Protein AF-A0A9D6V2X9-F1 (afdb_monomer)

pLDDT: mean 81.35, std 23.19, range [35.41, 98.56]

Organism: NCBI:txid2358

Nearest PDB structures (foldseek):
  6dg5-assembly1_A  TM=5.802E-01  e=3.474E-01  synthetic construct
  6dg6-assembly4_D  TM=5.471E-01  e=7.240E-01  synthetic construct
  8dz8-assembly3_C  TM=5.270E-01  e=8.041E-01  synthetic construct
  3kyi-assembly1_A  TM=4.736E-01  e=6.186E-01  Cereibacter sphaeroides
  7ogk-assembly1_B  TM=6.050E-01  e=1.676E+00  Escherichia coli K-12

Radius of gyration: 27.55 Å; Cα contacts (8 Å, |Δi|>4): 89; chains: 1; bounding box: 56×80×59 Å

Secondary structure (DSSP, 8-state):
--------------------------------TTPPPHHHHHHHHHHHHHHHHHTT-S-HHHHHHHHHHHHHHHHHHHHHTT-TTHHHHHHHHHHHHHHHHHS-TTSTTHHHHHHHHHHHHHHHHGGGHHHHT--

Mean predicted aligned error: 12.78 Å

Foldseek 3Di:
DDDDDDDDDDDDDDDDDDDDDDDDDDDPPPPPPQADDPLLLVLLVVLLVQLVVLLVDPDPVSSVVSLVVSLVSNQVVCVVVVNNVLSVLSVQLSVLSVCLSPPDPPDPCNVVSVVSNVVSSCVSCVSVPVVVVVD

Sequence (135 aa):
MKKLALCLALVTVFLSMACIAGAQKSLGRGQLSGEAPSELCNAIEQYVAQIDATRAIRDKARREAKYTEAQKELAPVLKQYDKVQMLDAAASYAHYSELVLTTDPADVSFSDNVDKRLKSRTDLMEPCAPFTTQR

Structure (mmCIF, N/CA/C/O backbone):
data_AF-A0A9D6V2X9-F1
#
_entry.id   AF-A0A9D6V2X9-F1
#
loop_
_atom_site.group_PDB
_atom_site.id
_atom_site.type_symbol
_atom_site.label_atom_id
_atom_site.label_alt_id
_atom_site.label_comp_id
_atom_site.label_asym_id
_atom_site.label_entity_id
_atom_site.label_seq_id
_atom_site.pdbx_PDB_ins_code
_atom_site.Cartn_x
_atom_site.Cartn_y
_atom_site.Cartn_z
_atom_site.occupancy
_atom_site.B_iso_or_equiv
_atom_site.auth_seq_id
_atom_site.auth_comp_id
_atom_site.auth_asym_id
_atom_site.auth_atom_id
_atom_site.pdbx_PDB_model_num
ATOM 1 N N . MET A 1 1 ? -8.685 64.442 41.861 1.00 39.25 1 MET A N 1
ATOM 2 C CA . MET A 1 1 ? -9.897 65.071 41.294 1.00 39.25 1 MET A CA 1
ATOM 3 C C . MET A 1 1 ? -10.947 63.993 41.039 1.00 39.25 1 MET A C 1
ATOM 5 O O . MET A 1 1 ? -10.627 63.057 40.333 1.00 39.25 1 MET A O 1
ATOM 9 N N . LYS A 1 2 ? -12.154 64.181 41.603 1.00 41.16 2 LYS A N 1
ATOM 10 C CA . LYS A 1 2 ? -13.482 63.635 41.216 1.00 41.16 2 LYS A CA 1
ATOM 11 C C . LYS A 1 2 ? -13.688 62.096 41.287 1.00 41.16 2 LYS A C 1
ATOM 13 O O . LYS A 1 2 ? -13.135 61.369 40.484 1.00 41.16 2 LYS A O 1
ATOM 18 N N . LYS A 1 3 ? -14.364 61.604 42.345 1.00 43.44 3 LYS A N 1
ATOM 19 C CA . LYS A 1 3 ? -15.812 61.223 42.455 1.00 43.44 3 LYS A CA 1
ATOM 20 C C . LYS A 1 3 ? -16.066 59.769 41.982 1.00 43.44 3 LYS A C 1
ATOM 22 O O . LYS A 1 3 ? -15.854 59.493 40.816 1.00 43.44 3 LYS A O 1
ATOM 27 N N . LEU A 1 4 ? -16.287 58.776 42.860 1.00 47.50 4 LEU A N 1
ATOM 28 C CA . LEU A 1 4 ? -17.541 58.378 43.555 1.00 47.50 4 LEU A CA 1
ATOM 29 C C . LEU A 1 4 ? -18.748 58.105 42.633 1.00 47.50 4 LEU A C 1
ATOM 31 O O . LEU A 1 4 ? -19.291 59.057 42.082 1.00 47.50 4 LEU A O 1
ATOM 35 N N . ALA A 1 5 ? -19.169 56.829 42.571 1.00 51.09 5 ALA A N 1
ATOM 36 C CA . ALA A 1 5 ? -20.538 56.272 42.421 1.00 51.09 5 ALA A CA 1
ATOM 37 C C . ALA A 1 5 ? -20.363 54.761 42.122 1.00 51.09 5 ALA A C 1
ATOM 39 O O . ALA A 1 5 ? -19.789 54.426 41.095 1.00 51.09 5 ALA A O 1
ATOM 40 N N . LEU A 1 6 ? -20.605 53.765 42.983 1.00 45.31 6 LEU A N 1
ATOM 41 C CA . LEU A 1 6 ? -21.771 53.391 43.796 1.00 45.31 6 LEU A CA 1
ATOM 42 C C . LEU A 1 6 ? -23.102 53.447 43.034 1.00 45.31 6 LEU A C 1
ATOM 44 O O . LEU A 1 6 ? -23.664 54.523 42.888 1.00 45.31 6 LEU A O 1
ATOM 48 N N . CYS A 1 7 ? -23.610 52.278 42.630 1.00 42.91 7 CYS A N 1
ATOM 49 C CA . CYS A 1 7 ? -25.037 51.948 42.680 1.00 42.91 7 CYS A CA 1
ATOM 50 C C . CYS A 1 7 ? -25.239 50.424 42.645 1.00 42.91 7 CYS A C 1
ATOM 52 O O . CYS A 1 7 ? -24.950 49.756 41.655 1.00 42.91 7 CYS A O 1
ATOM 54 N N . LEU A 1 8 ? -25.737 49.907 43.770 1.00 42.38 8 LEU A N 1
ATOM 55 C CA . LEU A 1 8 ? -26.463 48.647 43.899 1.00 42.38 8 LEU A CA 1
ATOM 56 C C . LEU A 1 8 ? -27.687 48.641 42.969 1.00 42.38 8 LEU A C 1
ATOM 58 O O . LEU A 1 8 ? -28.418 49.627 42.943 1.00 42.38 8 LEU A O 1
ATOM 62 N N . ALA A 1 9 ? -27.998 47.491 42.370 1.00 48.50 9 ALA A N 1
ATOM 63 C CA . ALA A 1 9 ? -29.380 47.033 42.224 1.00 48.50 9 ALA A CA 1
ATOM 64 C C . ALA A 1 9 ? -29.406 45.510 42.031 1.00 48.50 9 ALA A C 1
ATOM 66 O O . ALA A 1 9 ? -29.082 44.976 40.973 1.00 48.50 9 ALA A O 1
ATOM 67 N N . LEU A 1 10 ? -29.761 44.828 43.116 1.00 44.41 10 LEU A N 1
ATOM 68 C CA . LEU A 1 10 ? -30.278 43.465 43.144 1.00 44.41 10 LEU A CA 1
ATOM 69 C C . LEU A 1 10 ? -31.746 43.480 42.647 1.00 44.41 10 LEU A C 1
ATOM 71 O O . LEU A 1 10 ? -32.364 44.541 42.638 1.00 44.41 10 LEU A O 1
ATOM 75 N N . VAL A 1 11 ? -32.310 42.286 42.412 1.00 43.44 11 VAL A N 1
ATOM 76 C CA . VAL A 1 11 ? -33.754 41.940 42.291 1.00 43.44 11 VAL A CA 1
ATOM 77 C C . VAL A 1 11 ? -34.264 41.613 40.868 1.00 43.44 11 VAL A C 1
ATOM 79 O O . VAL A 1 11 ? -34.824 42.431 40.152 1.00 43.44 11 VAL A O 1
ATOM 82 N N . THR A 1 12 ? -34.045 40.340 40.508 1.00 51.81 12 THR A N 1
ATOM 83 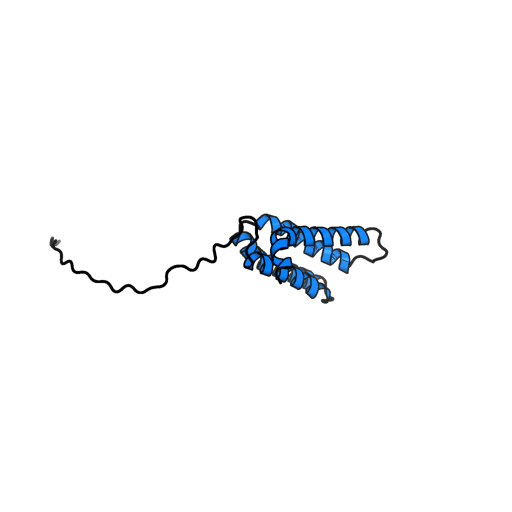C CA . THR A 1 12 ? -35.011 39.318 40.030 1.00 51.81 12 THR A CA 1
ATOM 84 C C . THR A 1 12 ? -36.267 39.719 39.243 1.00 51.81 12 THR A C 1
ATOM 86 O O . THR A 1 12 ? -37.167 40.329 39.810 1.00 51.81 12 THR A O 1
ATOM 89 N N . VAL A 1 13 ? -36.442 39.102 38.062 1.00 47.19 13 VAL A N 1
ATOM 90 C CA . VAL A 1 13 ? -37.728 38.522 37.615 1.00 47.19 13 VAL A CA 1
ATOM 91 C C . VAL A 1 13 ? -37.464 37.186 36.896 1.00 47.19 13 VAL A C 1
ATOM 93 O O . VAL A 1 13 ? -36.774 37.131 35.883 1.00 47.19 13 VAL A O 1
ATOM 96 N N . PHE A 1 14 ? -38.000 36.107 37.470 1.00 43.72 14 PHE A N 1
ATOM 97 C CA . PHE A 1 14 ? -38.222 34.790 36.857 1.00 43.72 14 PHE A CA 1
ATOM 98 C C . PHE A 1 14 ? -39.438 34.847 35.910 1.00 43.72 14 PHE A C 1
ATOM 100 O O . PHE A 1 14 ? -40.367 35.577 36.226 1.00 43.72 14 PHE A O 1
ATOM 107 N N . LEU A 1 15 ? -39.442 34.046 34.830 1.00 46.09 15 LEU A N 1
ATOM 108 C CA . LEU A 1 15 ? -40.564 33.295 34.197 1.00 46.09 15 LEU A CA 1
ATOM 109 C C . LEU A 1 15 ? -40.089 32.873 32.774 1.00 46.09 15 LEU A C 1
ATOM 111 O O . LEU A 1 15 ? -39.891 33.738 31.932 1.00 46.09 15 LEU A O 1
ATOM 115 N N . SER A 1 16 ? -39.596 31.658 32.488 1.00 43.78 16 SER A N 1
ATOM 116 C CA . SER A 1 16 ? -40.220 30.319 32.340 1.00 43.78 16 SER A CA 1
ATOM 117 C C . SER A 1 16 ? -41.015 30.060 31.039 1.00 43.78 16 SER A C 1
ATOM 119 O O . SER A 1 16 ? -41.803 30.895 30.621 1.00 43.78 16 SER A O 1
ATOM 121 N N . MET A 1 17 ? -40.854 28.821 30.529 1.00 43.69 17 MET A N 1
ATOM 122 C CA . MET A 1 17 ? -41.522 28.098 29.411 1.00 43.69 17 MET A CA 1
ATOM 123 C C . MET A 1 17 ? -40.879 28.278 28.021 1.00 43.69 17 MET A C 1
ATOM 125 O O . MET A 1 17 ? -40.989 29.329 27.41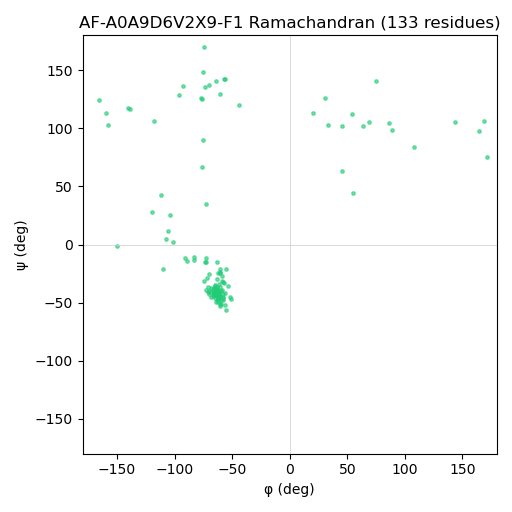2 1.00 43.69 17 MET A O 1
ATOM 129 N N . ALA A 1 18 ? -40.050 27.359 27.504 1.00 44.88 18 ALA A N 1
ATOM 130 C CA . ALA A 1 18 ? -40.219 25.923 27.207 1.00 44.88 18 ALA A CA 1
ATOM 131 C C . ALA A 1 18 ? -41.190 25.637 26.046 1.00 44.88 18 ALA A C 1
ATOM 133 O O . ALA A 1 18 ? -42.400 25.653 26.231 1.00 44.88 18 ALA A O 1
ATOM 134 N N . CYS A 1 19 ? -40.628 25.265 24.891 1.00 44.72 19 CYS A N 1
ATOM 135 C CA . CYS A 1 19 ? -41.203 24.264 23.998 1.00 44.72 19 CYS A CA 1
ATOM 136 C C . CYS A 1 19 ? -40.072 23.373 23.479 1.00 44.72 19 CYS A C 1
ATOM 138 O O . CYS A 1 19 ? -39.122 23.821 22.840 1.00 44.72 19 CYS A O 1
ATOM 140 N N . ILE A 1 20 ? -40.197 22.107 23.856 1.00 51.31 20 ILE A N 1
ATOM 141 C CA . ILE A 1 20 ? -39.379 20.953 23.516 1.00 51.31 20 ILE A CA 1
ATOM 142 C C . ILE A 1 20 ? -40.077 20.252 22.351 1.00 51.31 20 ILE A C 1
ATOM 144 O O . ILE A 1 20 ? -41.249 19.913 22.470 1.00 51.31 20 ILE A O 1
ATOM 148 N N . ALA A 1 21 ? -39.349 19.980 21.276 1.00 45.47 21 ALA A N 1
ATOM 149 C CA . ALA A 1 21 ? -39.570 18.862 20.357 1.00 45.47 21 ALA A CA 1
ATOM 150 C C . ALA A 1 21 ? -38.289 18.766 19.511 1.00 45.47 21 ALA A C 1
ATOM 152 O O . ALA A 1 21 ? -37.860 19.761 18.947 1.00 45.47 21 ALA A O 1
ATOM 153 N N . GLY A 1 22 ? -37.560 17.665 19.408 1.00 35.41 22 GLY A N 1
ATOM 154 C CA . GLY A 1 22 ? -37.866 16.282 19.732 1.00 35.41 22 GLY A CA 1
ATOM 155 C C . GLY A 1 22 ? -37.180 15.426 18.668 1.00 35.41 22 GLY A C 1
ATOM 156 O O . GLY A 1 22 ? -37.618 15.440 17.527 1.00 35.41 22 GLY A O 1
ATOM 157 N N . ALA A 1 23 ? -36.079 14.770 19.043 1.00 43.81 23 ALA A N 1
ATOM 158 C CA . ALA A 1 23 ? -35.458 13.587 18.421 1.00 43.81 23 ALA A CA 1
ATOM 159 C C . ALA A 1 23 ? -34.096 13.395 19.121 1.00 43.81 23 ALA A C 1
ATOM 161 O O . ALA A 1 23 ? -33.075 13.930 18.708 1.00 43.81 23 ALA A O 1
ATOM 162 N N . GLN A 1 24 ? -34.041 12.898 20.359 1.00 40.56 24 GLN A N 1
ATOM 163 C CA . GLN A 1 24 ? -34.038 11.465 20.681 1.00 40.56 24 GLN A CA 1
ATOM 164 C C . GLN A 1 24 ? -33.325 10.591 19.636 1.00 40.56 24 GLN A C 1
ATOM 166 O O . GLN A 1 24 ? -33.878 10.267 18.595 1.00 40.56 24 GLN A O 1
ATOM 171 N N . LYS A 1 25 ? -32.095 10.198 20.000 1.00 45.88 25 LYS A N 1
ATOM 172 C CA . LYS A 1 25 ? -31.445 8.899 19.756 1.00 45.88 25 LYS A CA 1
ATOM 173 C C . LYS A 1 25 ? -32.027 8.036 18.622 1.00 45.88 25 LYS A C 1
ATOM 175 O O . LYS A 1 25 ? -33.006 7.327 18.825 1.00 45.88 25 LYS A O 1
ATOM 180 N N . SER A 1 26 ? -31.231 7.869 17.574 1.00 40.72 26 SER A N 1
ATOM 181 C CA . SER A 1 26 ? -30.858 6.539 17.077 1.00 40.72 26 SER A CA 1
ATOM 182 C C . SER A 1 26 ? -29.329 6.452 17.240 1.00 40.72 26 SER A C 1
ATOM 184 O O . SER A 1 26 ? -28.587 7.260 16.705 1.00 40.72 26 SER A O 1
ATOM 186 N N . LEU A 1 27 ? -28.753 5.707 18.190 1.00 42.25 27 LEU A N 1
ATOM 187 C CA . LEU A 1 27 ? -28.751 4.246 18.269 1.00 42.25 27 LEU A CA 1
ATOM 188 C C . LEU A 1 27 ? -28.438 3.602 16.912 1.00 42.25 27 LEU A C 1
ATOM 190 O O . LEU A 1 27 ? -29.228 2.862 16.351 1.00 42.25 27 LEU A O 1
ATOM 194 N N . GLY A 1 28 ? -27.225 3.883 16.438 1.00 37.66 28 GLY A N 1
ATOM 195 C CA . GLY A 1 28 ? -26.380 2.923 15.728 1.00 37.66 28 GLY A CA 1
ATOM 196 C C . GLY A 1 28 ? -25.246 2.401 16.618 1.00 37.66 28 GLY A C 1
ATOM 197 O O . GLY A 1 28 ? -24.202 2.001 16.125 1.00 37.66 28 GLY A O 1
ATOM 198 N N . ARG A 1 29 ? -25.426 2.417 17.949 1.00 42.34 29 ARG A N 1
ATOM 199 C CA . ARG A 1 29 ? -24.619 1.624 18.888 1.00 42.34 29 ARG A CA 1
ATOM 200 C C . ARG A 1 29 ? -25.109 0.178 18.806 1.00 42.34 29 ARG A C 1
ATOM 202 O O . ARG A 1 29 ? -25.727 -0.332 19.729 1.00 42.34 29 ARG A O 1
ATOM 209 N N . GLY A 1 30 ? -24.876 -0.423 17.648 1.00 39.72 30 GLY A N 1
ATOM 210 C CA . GLY A 1 30 ? -24.856 -1.860 17.423 1.00 39.72 30 GLY A CA 1
ATOM 211 C C . GLY A 1 30 ? -23.425 -2.271 17.111 1.00 39.72 30 GLY A C 1
ATOM 212 O O . GLY A 1 30 ? -23.192 -3.006 16.167 1.00 39.72 30 GLY A O 1
ATOM 213 N N . GLN A 1 31 ? -22.451 -1.726 17.845 1.00 44.12 31 GLN A N 1
ATOM 214 C CA . GLN A 1 31 ? -21.088 -2.220 17.767 1.00 44.12 31 GLN A CA 1
ATOM 215 C C . GLN A 1 31 ? -21.088 -3.537 18.541 1.00 44.12 31 GLN A C 1
ATOM 217 O O . GLN A 1 31 ? -20.941 -3.554 19.765 1.00 44.12 31 GLN A O 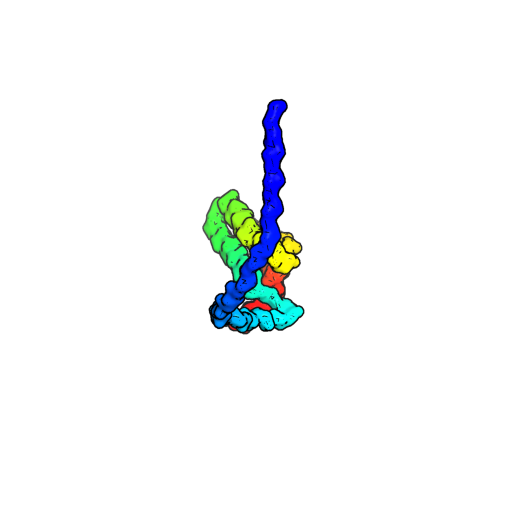1
ATOM 222 N N . LEU A 1 32 ? -21.360 -4.632 17.823 1.00 45.91 32 LEU A N 1
ATOM 223 C CA . LEU A 1 32 ? -20.913 -5.961 18.225 1.00 45.91 32 LEU A CA 1
ATOM 224 C C . LEU A 1 32 ? -19.461 -5.779 18.669 1.00 45.91 32 LEU A C 1
ATOM 226 O O . LEU A 1 32 ? -18.660 -5.210 17.928 1.00 45.91 32 LEU A O 1
ATOM 230 N N . SER A 1 33 ? -19.167 -6.095 19.930 1.00 47.91 33 SER A N 1
ATOM 231 C CA . SER A 1 33 ? -18.055 -5.514 20.697 1.00 47.91 33 SER A CA 1
ATOM 232 C C . SER A 1 33 ? -16.649 -5.985 20.282 1.00 47.91 33 SER A C 1
ATOM 234 O O . SER A 1 33 ? -15.767 -6.117 21.125 1.00 47.91 33 SER A O 1
ATOM 236 N N . GLY A 1 34 ? -16.432 -6.237 18.995 1.00 57.25 34 GLY A N 1
ATOM 237 C CA . GLY A 1 34 ? -15.151 -6.565 18.382 1.00 57.25 34 GLY A CA 1
ATOM 238 C C . GLY A 1 34 ? -15.019 -6.117 16.921 1.00 57.25 34 GLY A C 1
ATOM 239 O O . GLY A 1 34 ? -13.954 -6.320 16.350 1.00 57.25 34 GLY A O 1
ATOM 240 N N . GLU A 1 35 ? -16.042 -5.504 16.311 1.00 69.25 35 GLU A N 1
ATOM 241 C CA . GLU A 1 35 ? -16.006 -5.119 14.892 1.00 69.25 35 GLU A CA 1
ATOM 242 C C . GLU A 1 35 ? -15.503 -3.680 14.695 1.00 69.25 35 GLU A C 1
ATOM 244 O O . GLU A 1 35 ? -15.889 -2.745 15.416 1.00 69.25 35 GLU A O 1
ATOM 249 N N . ALA A 1 36 ? -14.619 -3.497 13.708 1.00 81.19 36 ALA A N 1
ATOM 250 C CA . ALA A 1 36 ? -14.168 -2.177 13.293 1.00 81.19 36 ALA A CA 1
ATOM 251 C C . ALA A 1 36 ? -15.341 -1.359 12.715 1.00 81.19 36 ALA A C 1
ATOM 253 O O . ALA A 1 36 ? -16.168 -1.901 11.979 1.00 81.19 36 ALA A O 1
ATOM 254 N N . PRO A 1 37 ? -15.426 -0.048 13.008 1.00 89.94 37 PRO A N 1
ATOM 255 C CA . PRO A 1 37 ? -16.437 0.819 12.409 1.00 89.94 37 PRO A CA 1
ATOM 256 C C . PRO A 1 37 ? -16.359 0.815 10.877 1.00 89.94 37 PRO A C 1
ATOM 258 O O . PRO A 1 37 ? -15.269 0.841 10.308 1.00 89.94 37 PRO A O 1
ATOM 261 N N . SER A 1 38 ? -17.507 0.862 10.196 1.00 90.12 38 SER A N 1
ATOM 262 C CA . SER A 1 38 ? -17.568 0.840 8.725 1.00 90.12 38 SER A CA 1
ATOM 263 C C . SER A 1 38 ? -16.778 1.977 8.070 1.00 90.12 38 SER A C 1
ATOM 265 O O . SER A 1 38 ? -16.211 1.798 7.000 1.00 90.12 38 SER A O 1
ATOM 267 N N . GLU A 1 39 ? -16.715 3.147 8.709 1.00 93.44 39 GLU A N 1
ATOM 268 C CA . GLU A 1 39 ? -15.911 4.289 8.255 1.00 93.44 39 GLU A CA 1
ATOM 269 C C . GLU A 1 39 ? -14.410 3.960 8.224 1.00 93.44 39 GLU A C 1
ATOM 271 O O . GLU A 1 39 ? -13.746 4.231 7.225 1.00 93.44 39 GLU A O 1
ATOM 276 N N . LEU A 1 40 ? -13.896 3.299 9.270 1.00 94.31 40 LEU A N 1
ATOM 277 C CA . LEU A 1 40 ? -12.515 2.820 9.320 1.00 94.31 40 LEU A CA 1
ATOM 278 C C . LEU A 1 40 ? -12.249 1.809 8.198 1.00 94.31 40 LEU A C 1
ATOM 280 O O . LEU A 1 40 ? -11.257 1.931 7.482 1.00 94.31 40 LEU A O 1
ATOM 284 N N . CYS A 1 41 ? -13.150 0.845 8.009 1.00 94.44 41 CYS A N 1
ATOM 285 C CA . CYS A 1 41 ? -12.986 -0.179 6.979 1.00 94.44 41 CYS A CA 1
ATOM 286 C C . CYS A 1 41 ? -13.045 0.381 5.560 1.00 94.44 41 CYS A C 1
ATOM 288 O O . CYS A 1 41 ? -12.190 0.046 4.745 1.00 94.44 41 CYS A O 1
ATOM 290 N N . ASN A 1 42 ? -13.967 1.303 5.286 1.00 95.12 42 ASN A N 1
ATOM 291 C CA . ASN A 1 42 ? -14.022 2.002 4.005 1.00 95.12 42 ASN A CA 1
ATOM 292 C C . ASN A 1 42 ? -12.732 2.792 3.733 1.00 95.12 42 ASN A C 1
ATOM 294 O O . ASN A 1 42 ? -12.240 2.780 2.608 1.00 95.12 42 ASN A O 1
ATOM 298 N N . ALA A 1 43 ? -12.159 3.451 4.747 1.00 97.31 43 ALA A N 1
ATOM 299 C CA . ALA A 1 43 ? -10.905 4.186 4.589 1.00 97.31 43 ALA A CA 1
ATOM 300 C C . ALA A 1 43 ? -9.721 3.255 4.271 1.00 97.31 43 ALA A C 1
ATOM 302 O O . ALA A 1 43 ? -8.899 3.574 3.412 1.00 97.31 43 ALA A O 1
ATOM 303 N N . ILE A 1 44 ? -9.648 2.088 4.919 1.00 97.00 44 ILE A N 1
ATOM 304 C CA . ILE A 1 44 ? -8.618 1.077 4.632 1.00 97.00 44 ILE A CA 1
ATOM 305 C C . ILE A 1 44 ? -8.812 0.489 3.224 1.00 97.00 44 ILE A C 1
ATOM 307 O O . ILE A 1 44 ? -7.844 0.387 2.469 1.00 97.00 44 ILE A O 1
ATOM 311 N N . GLU A 1 45 ? -10.044 0.149 2.830 1.00 96.25 45 GLU A N 1
ATOM 312 C CA . GLU A 1 45 ? -10.358 -0.322 1.471 1.00 96.25 45 GLU A CA 1
ATOM 313 C C . GLU A 1 45 ? -9.957 0.710 0.412 1.00 96.25 45 GLU A C 1
ATOM 315 O O . GLU A 1 45 ? -9.313 0.370 -0.584 1.00 96.25 45 GLU A O 1
ATOM 320 N N . GLN A 1 46 ? -10.295 1.980 0.646 1.00 97.81 46 GLN A N 1
ATOM 321 C CA . GLN A 1 46 ? -9.939 3.082 -0.238 1.00 97.81 46 GLN A CA 1
ATOM 322 C C . GLN A 1 46 ? -8.422 3.240 -0.346 1.00 97.81 46 GLN A C 1
ATOM 324 O O . GLN A 1 46 ? -7.912 3.379 -1.456 1.00 97.81 46 GLN A O 1
ATOM 329 N N . TYR A 1 47 ? -7.697 3.167 0.772 1.00 98.50 47 TYR A N 1
ATOM 330 C CA . TYR A 1 47 ? -6.237 3.191 0.769 1.00 98.50 47 TYR A CA 1
ATOM 331 C C . TYR A 1 47 ? -5.664 2.074 -0.113 1.00 98.50 47 TYR A C 1
ATOM 333 O O . TYR A 1 47 ? -4.887 2.343 -1.028 1.00 98.50 47 TYR A O 1
ATOM 341 N N . VAL A 1 48 ? -6.099 0.827 0.096 1.00 98.06 48 VAL A N 1
ATOM 342 C CA . VAL A 1 48 ? -5.648 -0.329 -0.697 1.00 98.06 48 VAL A CA 1
ATOM 343 C C . VAL A 1 48 ? -5.937 -0.124 -2.187 1.00 98.06 48 VAL A C 1
ATOM 345 O O . VAL A 1 48 ? -5.051 -0.334 -3.019 1.00 98.06 48 VAL A O 1
ATOM 348 N N . ALA A 1 49 ? -7.140 0.340 -2.528 1.00 98.00 49 ALA A N 1
ATOM 349 C CA . ALA A 1 49 ? -7.531 0.611 -3.907 1.00 98.00 49 ALA A CA 1
ATOM 350 C C . ALA A 1 49 ? -6.684 1.721 -4.554 1.00 98.00 49 ALA A C 1
ATOM 352 O O . ALA A 1 49 ? -6.290 1.594 -5.714 1.00 98.00 49 ALA A O 1
ATOM 353 N N . GLN A 1 50 ? -6.362 2.790 -3.817 1.00 98.38 50 GLN A N 1
ATOM 354 C CA . GLN A 1 50 ? -5.494 3.867 -4.301 1.00 98.38 50 GLN A CA 1
ATOM 355 C C . GLN A 1 50 ? -4.068 3.373 -4.577 1.00 98.38 50 GLN A C 1
ATOM 357 O O . GLN A 1 50 ? -3.501 3.713 -5.622 1.00 98.38 50 GLN A O 1
ATOM 362 N N . ILE A 1 51 ? -3.495 2.549 -3.689 1.00 98.44 51 ILE A N 1
ATOM 363 C CA . ILE A 1 51 ? -2.178 1.930 -3.910 1.00 98.44 51 ILE A CA 1
ATOM 364 C C . ILE A 1 51 ? -2.208 1.068 -5.178 1.00 98.44 51 ILE A C 1
ATOM 366 O O . ILE A 1 51 ? -1.343 1.215 -6.042 1.00 98.44 51 ILE A O 1
ATOM 370 N N . ASP A 1 52 ? -3.228 0.225 -5.338 1.00 97.69 52 ASP A N 1
ATOM 371 C CA . ASP A 1 52 ? -3.336 -0.678 -6.486 1.00 97.69 52 ASP A CA 1
ATOM 372 C C . ASP A 1 52 ? -3.525 0.070 -7.810 1.00 97.69 52 ASP A C 1
ATOM 374 O O . ASP A 1 52 ? -2.865 -0.257 -8.799 1.00 97.69 52 ASP A O 1
ATOM 378 N N . ALA A 1 53 ? -4.353 1.117 -7.827 1.00 97.69 53 ALA A N 1
ATOM 379 C CA . ALA A 1 53 ? -4.551 1.963 -9.002 1.00 97.69 53 ALA A CA 1
ATOM 380 C C . ALA A 1 53 ? -3.276 2.731 -9.391 1.00 97.69 53 ALA A C 1
ATOM 382 O O . ALA A 1 53 ? -2.973 2.902 -10.574 1.00 97.69 53 ALA A O 1
ATOM 383 N N . THR A 1 54 ? -2.491 3.160 -8.400 1.00 97.50 54 THR A N 1
ATOM 384 C CA . THR A 1 54 ? -1.246 3.915 -8.605 1.00 97.50 54 THR A CA 1
ATOM 385 C C . THR A 1 54 ? -0.193 3.109 -9.374 1.00 97.50 54 THR A C 1
ATOM 387 O O . THR A 1 54 ? 0.627 3.692 -10.085 1.00 97.50 54 THR A O 1
ATOM 390 N N . ARG A 1 55 ? -0.253 1.771 -9.339 1.00 93.88 55 ARG A N 1
ATOM 391 C CA . ARG A 1 55 ? 0.681 0.887 -10.062 1.00 93.88 55 ARG A CA 1
ATOM 392 C C . ARG A 1 55 ? 0.658 1.073 -11.582 1.00 93.88 55 ARG A C 1
ATOM 394 O O . ARG A 1 55 ? 1.650 0.775 -12.239 1.00 93.88 55 ARG A O 1
ATOM 401 N N . ALA A 1 56 ? -0.435 1.591 -12.147 1.00 94.56 56 ALA A N 1
ATOM 402 C CA . ALA A 1 56 ? -0.530 1.888 -13.579 1.00 94.56 56 ALA A CA 1
ATOM 403 C C . ALA A 1 56 ? 0.300 3.119 -14.005 1.00 94.56 56 ALA A C 1
ATOM 405 O O . ALA A 1 56 ? 0.534 3.337 -15.196 1.00 94.56 56 ALA A O 1
ATOM 406 N N . ILE A 1 57 ? 0.754 3.945 -13.057 1.00 97.12 57 ILE A N 1
ATOM 407 C CA . ILE A 1 57 ? 1.588 5.115 -13.342 1.00 97.12 57 ILE A CA 1
ATOM 408 C C . ILE A 1 57 ? 3.011 4.646 -13.645 1.00 97.12 57 ILE A C 1
ATOM 410 O O . ILE A 1 57 ? 3.638 3.985 -12.826 1.00 97.12 57 ILE A O 1
ATOM 414 N N . ARG A 1 58 ? 3.561 5.038 -14.800 1.00 95.81 58 ARG A N 1
ATOM 415 C CA . ARG A 1 58 ? 4.916 4.637 -15.224 1.00 95.81 58 ARG A CA 1
ATOM 416 C C . ARG A 1 58 ? 6.034 5.254 -14.379 1.00 95.81 58 ARG A C 1
ATOM 418 O O . ARG A 1 58 ? 7.020 4.584 -14.084 1.00 95.81 58 ARG A O 1
ATOM 425 N N . ASP A 1 59 ? 5.896 6.525 -14.017 1.00 97.75 59 ASP A N 1
ATOM 426 C CA . ASP A 1 59 ? 6.930 7.271 -13.299 1.00 97.75 59 ASP A CA 1
ATOM 427 C C . ASP A 1 59 ? 6.971 6.912 -11.806 1.00 97.75 59 ASP A C 1
ATOM 429 O O . ASP A 1 59 ? 5.956 7.008 -11.112 1.00 97.75 59 ASP A O 1
ATOM 433 N N . LYS A 1 60 ? 8.153 6.520 -11.317 1.00 96.06 60 LYS A N 1
ATOM 434 C CA . LYS A 1 60 ? 8.347 6.068 -9.934 1.00 96.06 60 LYS A CA 1
ATOM 435 C C . LYS A 1 60 ? 8.099 7.182 -8.916 1.00 96.06 60 LYS A C 1
ATOM 437 O O . LYS A 1 60 ? 7.375 6.962 -7.952 1.00 96.06 60 LYS A O 1
ATOM 442 N N . ALA A 1 61 ? 8.633 8.380 -9.146 1.00 97.25 61 ALA A N 1
ATOM 443 C CA . ALA A 1 61 ? 8.481 9.490 -8.207 1.00 97.25 61 ALA A CA 1
ATOM 444 C C . ALA A 1 61 ? 7.005 9.895 -8.050 1.00 97.25 61 ALA A C 1
ATOM 446 O O . ALA A 1 61 ? 6.532 10.166 -6.946 1.00 97.25 61 ALA A O 1
ATOM 447 N N . ARG A 1 62 ? 6.236 9.871 -9.146 1.00 98.12 62 ARG A N 1
ATOM 448 C CA . ARG A 1 62 ? 4.786 10.100 -9.109 1.00 98.12 62 ARG A CA 1
ATOM 449 C C . ARG A 1 62 ? 4.039 9.008 -8.347 1.00 98.12 62 ARG A C 1
ATOM 451 O O . ARG A 1 62 ? 3.083 9.347 -7.651 1.00 98.12 62 ARG A O 1
ATOM 458 N N . ARG A 1 63 ? 4.451 7.737 -8.446 1.00 98.12 63 ARG A N 1
ATOM 459 C CA . ARG A 1 63 ? 3.874 6.658 -7.624 1.00 98.12 63 ARG A CA 1
ATOM 460 C C . ARG A 1 63 ? 4.148 6.872 -6.141 1.00 98.12 63 ARG A C 1
ATOM 462 O O . ARG A 1 63 ? 3.209 6.875 -5.355 1.00 98.12 63 ARG A O 1
ATOM 469 N N . GLU A 1 64 ? 5.396 7.141 -5.767 1.00 97.31 64 GLU A N 1
ATOM 470 C CA . GLU A 1 64 ? 5.784 7.387 -4.370 1.00 97.31 64 GLU A CA 1
ATOM 471 C C . GLU A 1 64 ? 5.040 8.587 -3.760 1.00 97.31 64 GLU A C 1
ATOM 473 O O . GLU A 1 64 ? 4.568 8.526 -2.620 1.00 97.31 64 GLU A O 1
ATOM 478 N N . ALA A 1 65 ? 4.852 9.657 -4.539 1.00 98.12 65 ALA A N 1
ATOM 479 C CA . ALA A 1 65 ? 4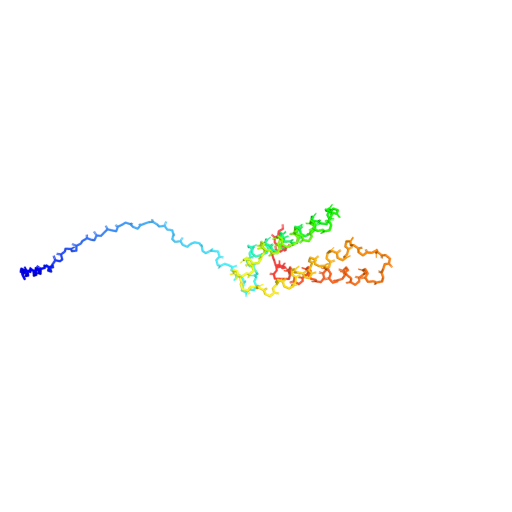.042 10.800 -4.127 1.00 98.12 65 ALA A CA 1
ATOM 480 C C . ALA A 1 65 ? 2.575 10.407 -3.872 1.00 98.12 65 ALA A C 1
ATOM 482 O O . ALA A 1 65 ? 2.001 10.818 -2.864 1.00 98.12 65 ALA A O 1
ATOM 483 N N . LYS A 1 66 ? 1.987 9.576 -4.743 1.00 98.56 66 LYS A N 1
ATOM 484 C CA . LYS A 1 66 ? 0.613 9.073 -4.597 1.00 98.56 66 LYS A CA 1
ATOM 485 C C . LYS A 1 66 ? 0.454 8.116 -3.415 1.00 98.56 66 LYS A C 1
ATOM 487 O O . LYS A 1 66 ? -0.535 8.212 -2.697 1.00 98.56 66 LYS A O 1
ATOM 492 N N . TYR A 1 67 ? 1.439 7.262 -3.145 1.00 98.25 67 TYR A N 1
ATOM 493 C CA . TYR A 1 67 ? 1.445 6.427 -1.940 1.00 98.25 67 TYR A CA 1
ATOM 494 C C . TYR A 1 67 ? 1.487 7.277 -0.662 1.00 98.25 67 TYR A C 1
ATOM 496 O O . TYR A 1 67 ? 0.762 7.006 0.295 1.00 98.25 67 TYR A O 1
ATOM 504 N N . THR A 1 68 ? 2.299 8.338 -0.663 1.00 97.94 68 THR A N 1
ATOM 505 C CA . THR A 1 68 ? 2.395 9.282 0.459 1.00 97.94 68 THR A CA 1
ATOM 506 C C . THR A 1 68 ? 1.082 10.040 0.674 1.00 97.94 68 THR A C 1
ATOM 508 O O . THR A 1 68 ? 0.666 10.249 1.812 1.00 97.94 68 THR A O 1
ATOM 511 N N . GLU A 1 69 ? 0.426 10.465 -0.406 1.00 98.38 69 GLU A N 1
ATOM 512 C CA . GLU A 1 69 ? -0.896 11.104 -0.374 1.00 98.38 69 GLU A CA 1
ATOM 513 C C . GLU A 1 69 ? -1.945 10.168 0.239 1.00 98.38 69 GLU A C 1
ATOM 515 O O . GLU A 1 69 ? -2.570 10.535 1.232 1.00 98.38 69 GLU A O 1
ATOM 520 N N . ALA A 1 70 ? -2.032 8.925 -0.245 1.00 98.50 70 ALA A N 1
ATOM 521 C CA . ALA A 1 70 ? -2.937 7.910 0.293 1.00 98.50 70 ALA A CA 1
ATOM 522 C C . ALA A 1 70 ? -2.716 7.671 1.799 1.00 98.50 70 ALA A C 1
ATOM 524 O O . ALA A 1 70 ? -3.664 7.576 2.580 1.00 98.50 70 ALA A O 1
ATOM 525 N N . GLN A 1 71 ? -1.457 7.619 2.247 1.00 97.94 71 GLN A N 1
ATOM 526 C CA . GLN A 1 71 ? -1.143 7.442 3.668 1.00 97.94 71 GLN A CA 1
ATOM 527 C C . GLN A 1 71 ? -1.566 8.657 4.509 1.00 97.94 71 GLN A C 1
ATOM 529 O O . GLN A 1 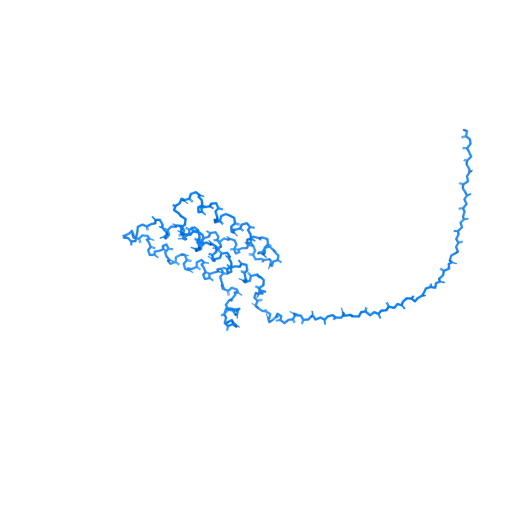71 ? -2.061 8.489 5.625 1.00 97.94 71 GLN A O 1
ATOM 534 N N . LYS A 1 72 ? -1.403 9.877 3.981 1.00 98.19 72 LYS A N 1
ATOM 535 C CA . LYS A 1 72 ? -1.860 11.111 4.641 1.00 98.19 72 LYS A CA 1
ATOM 536 C C . LYS A 1 72 ? -3.381 11.168 4.772 1.00 98.19 72 LYS A C 1
ATOM 538 O O . LYS A 1 72 ? -3.857 11.692 5.774 1.00 98.19 72 LYS A O 1
ATOM 543 N N . GLU A 1 73 ? -4.120 10.635 3.802 1.00 98.31 73 GLU A N 1
ATOM 544 C CA . GLU A 1 73 ? -5.584 10.524 3.859 1.00 98.31 73 GLU A CA 1
ATOM 545 C C . GLU A 1 73 ? -6.044 9.486 4.895 1.00 98.31 73 GLU A C 1
ATOM 547 O O . GLU A 1 73 ? -6.990 9.735 5.641 1.00 98.31 73 GLU A O 1
ATOM 552 N N . LEU A 1 74 ? -5.344 8.350 4.999 1.00 98.25 74 LEU A N 1
ATOM 553 C CA . LEU A 1 74 ? -5.683 7.277 5.939 1.00 98.25 74 LEU A CA 1
ATOM 554 C C . LEU A 1 74 ? -5.359 7.629 7.405 1.00 98.25 74 LEU A C 1
ATOM 556 O O . LEU A 1 74 ? -6.123 7.303 8.318 1.00 98.25 74 LEU A O 1
ATOM 560 N N . ALA A 1 75 ? -4.232 8.301 7.652 1.00 98.06 75 ALA A N 1
ATOM 561 C CA . ALA A 1 75 ? -3.736 8.616 8.994 1.00 98.06 75 ALA A CA 1
ATOM 562 C C . ALA A 1 75 ? -4.744 9.293 9.952 1.00 98.06 75 ALA A C 1
ATOM 564 O O . ALA A 1 75 ? -4.835 8.849 11.102 1.00 98.06 75 ALA A O 1
ATOM 565 N N . PRO A 1 76 ? -5.508 10.336 9.561 1.00 98.12 76 PRO A N 1
ATOM 566 C CA . PRO A 1 76 ? -6.484 10.956 10.457 1.00 98.12 76 PRO A CA 1
ATOM 567 C C . PRO A 1 76 ? -7.608 9.997 10.865 1.00 98.12 76 PRO A C 1
ATOM 569 O O . PRO A 1 76 ? -8.013 10.021 12.026 1.00 98.12 76 PRO A O 1
ATOM 572 N N . VAL A 1 77 ? -8.058 9.114 9.965 1.00 97.62 77 VAL A N 1
ATOM 573 C CA . VAL A 1 77 ? -9.096 8.114 10.270 1.00 97.62 77 VAL A CA 1
ATOM 574 C C . VAL A 1 77 ? -8.560 7.078 11.256 1.00 97.62 77 VAL A C 1
ATOM 576 O O . VAL A 1 77 ? -9.196 6.792 12.268 1.00 97.62 77 VAL A O 1
ATOM 579 N N . LEU A 1 78 ? -7.342 6.572 11.039 1.00 96.06 78 LEU A N 1
ATOM 580 C CA . LEU A 1 78 ? -6.700 5.663 11.995 1.00 96.06 78 LEU A CA 1
ATOM 581 C C . LEU A 1 78 ? -6.539 6.306 13.375 1.00 96.06 78 LEU A C 1
ATOM 583 O O . LEU A 1 78 ? -6.770 5.656 14.392 1.00 96.06 78 LEU A O 1
ATOM 587 N N . LYS A 1 79 ? -6.194 7.595 13.426 1.00 96.94 79 LYS A N 1
ATOM 588 C CA . LYS A 1 79 ? -6.096 8.345 14.680 1.00 96.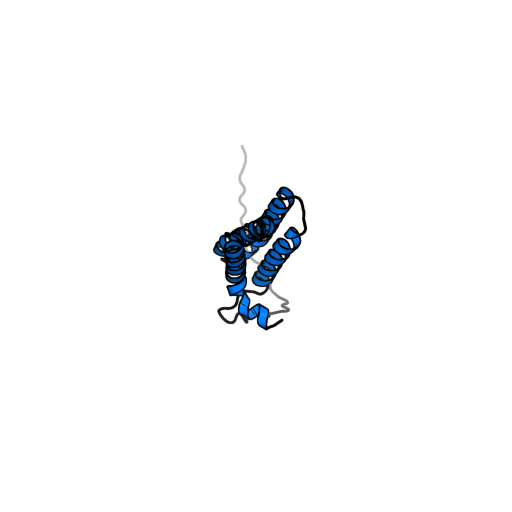94 79 LYS A CA 1
ATOM 589 C C . LYS A 1 79 ? -7.452 8.503 15.375 1.00 96.94 79 LYS A C 1
ATOM 591 O O . LYS A 1 79 ? -7.513 8.364 16.592 1.00 96.94 79 LYS A O 1
AT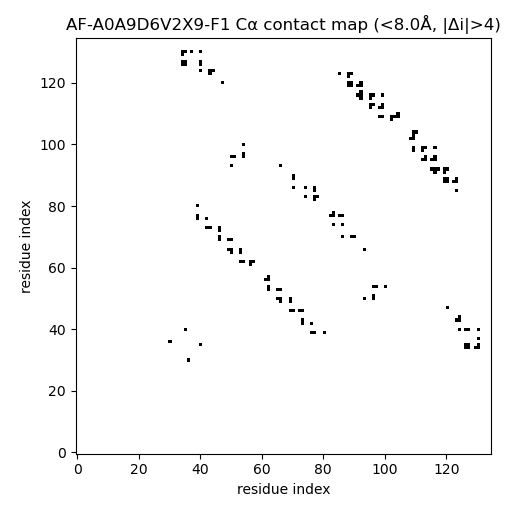OM 596 N N . GLN A 1 80 ? -8.524 8.764 14.626 1.00 96.31 80 GLN A N 1
ATOM 597 C CA . GLN A 1 80 ? -9.890 8.888 15.155 1.00 96.31 80 GLN A CA 1
ATOM 598 C C . GLN A 1 80 ? -10.357 7.620 15.886 1.00 96.31 80 GLN A C 1
ATOM 600 O O . GLN A 1 80 ? -11.105 7.722 16.857 1.00 96.31 80 GLN A O 1
ATOM 605 N N . TYR A 1 81 ? -9.889 6.446 15.458 1.00 94.00 81 TYR A N 1
ATOM 606 C CA . TYR A 1 81 ? -10.267 5.151 16.034 1.00 94.00 81 TYR A CA 1
ATOM 607 C C . TYR A 1 81 ? -9.188 4.500 16.911 1.00 94.00 81 TYR A C 1
ATOM 609 O O . TYR A 1 81 ? -9.331 3.330 17.263 1.00 94.00 81 TYR A O 1
ATOM 617 N N . ASP A 1 82 ? -8.128 5.234 17.266 1.00 94.38 82 ASP A N 1
ATOM 618 C CA . ASP A 1 82 ? -6.995 4.730 18.060 1.00 94.38 82 ASP A CA 1
ATOM 619 C C . ASP A 1 82 ? -6.331 3.476 17.445 1.00 94.38 82 ASP A C 1
ATOM 621 O O . ASP A 1 82 ? -6.052 2.467 18.094 1.00 94.38 82 ASP A O 1
ATOM 625 N N . LYS A 1 83 ? -6.128 3.529 16.125 1.00 95.19 83 LYS A N 1
ATOM 626 C CA . LYS A 1 83 ? -5.527 2.475 15.294 1.00 95.19 83 LYS A CA 1
ATOM 627 C C . LYS A 1 83 ? -4.254 2.938 14.583 1.00 95.19 83 LYS A C 1
ATOM 629 O O . LYS A 1 83 ? -3.921 2.451 13.505 1.00 95.19 83 LYS A O 1
ATOM 634 N N . VAL A 1 84 ? -3.528 3.893 15.163 1.00 95.50 84 VAL A N 1
ATOM 635 C CA . VAL A 1 84 ? -2.323 4.488 14.553 1.00 95.50 84 VAL A CA 1
ATOM 636 C C . VAL A 1 84 ? -1.220 3.468 14.246 1.00 95.50 84 VAL A C 1
ATOM 638 O O . VAL A 1 84 ? -0.486 3.655 13.283 1.00 95.50 84 VAL A O 1
ATOM 641 N N . GLN A 1 85 ? -1.148 2.358 14.985 1.00 93.81 85 GLN A N 1
ATOM 642 C CA . GLN A 1 85 ? -0.236 1.238 14.728 1.00 93.81 85 GLN A CA 1
ATOM 643 C C . GLN A 1 85 ? -0.452 0.577 13.357 1.00 93.81 85 GLN A C 1
ATOM 645 O O . GLN A 1 85 ? 0.453 -0.053 12.820 1.00 93.81 85 GLN A O 1
ATOM 650 N N . MET A 1 86 ? -1.633 0.739 12.751 1.00 95.56 86 MET A N 1
ATOM 651 C CA . MET A 1 86 ? -1.908 0.221 11.407 1.00 95.56 86 MET A CA 1
ATOM 652 C C . MET A 1 86 ? -1.190 1.019 10.308 1.00 95.56 86 MET A C 1
ATOM 654 O O . MET A 1 86 ? -1.130 0.560 9.168 1.00 95.56 86 MET A O 1
ATOM 658 N N . LEU A 1 87 ? -0.608 2.185 10.626 1.00 96.12 87 LEU A N 1
ATOM 659 C CA . LEU A 1 87 ? 0.203 2.952 9.676 1.00 96.12 87 LEU A CA 1
ATOM 660 C C . LEU A 1 87 ? 1.454 2.192 9.222 1.00 96.12 87 LEU A C 1
ATOM 662 O O . LEU A 1 87 ? 1.871 2.376 8.079 1.00 96.12 87 LEU A O 1
ATOM 666 N N . ASP A 1 88 ? 2.010 1.319 10.062 1.00 95.94 88 ASP A N 1
ATOM 667 C CA . ASP A 1 88 ? 3.173 0.500 9.705 1.00 95.94 88 ASP A CA 1
ATOM 668 C C . ASP A 1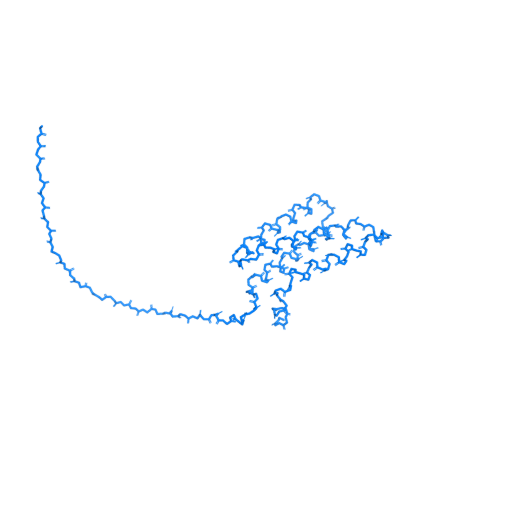 88 ? 2.798 -0.578 8.680 1.00 95.94 88 ASP A C 1
ATOM 670 O O . ASP A 1 88 ? 3.519 -0.805 7.704 1.00 95.94 88 ASP A O 1
ATOM 674 N N . ALA A 1 89 ? 1.626 -1.199 8.854 1.00 96.12 89 ALA A N 1
ATOM 675 C CA . ALA A 1 89 ? 1.074 -2.142 7.886 1.00 96.12 89 ALA A CA 1
ATOM 676 C C . ALA A 1 89 ? 0.721 -1.434 6.565 1.00 96.12 89 ALA A C 1
ATOM 678 O O . ALA A 1 89 ? 1.065 -1.943 5.498 1.00 96.12 89 ALA A O 1
ATOM 679 N N . ALA A 1 90 ? 0.134 -0.228 6.629 1.00 97.94 90 ALA A N 1
ATOM 680 C CA . ALA A 1 90 ? -0.119 0.635 5.468 1.00 97.94 90 ALA A CA 1
ATOM 681 C C . ALA A 1 90 ? 1.172 0.910 4.683 1.00 97.94 90 ALA A C 1
ATOM 683 O O . ALA A 1 90 ? 1.275 0.572 3.502 1.00 97.94 90 ALA A O 1
ATOM 684 N N . ALA A 1 91 ? 2.192 1.443 5.359 1.00 97.94 91 ALA A N 1
ATOM 685 C CA . ALA A 1 91 ? 3.486 1.745 4.754 1.00 97.94 91 ALA A CA 1
ATOM 686 C C . ALA A 1 91 ? 4.140 0.497 4.141 1.00 97.94 91 ALA A C 1
ATOM 688 O O . ALA A 1 91 ? 4.641 0.550 3.016 1.00 97.94 91 ALA A O 1
ATOM 689 N N . SER A 1 92 ? 4.078 -0.638 4.844 1.00 98.31 92 SER A N 1
ATOM 690 C CA . SER A 1 92 ? 4.587 -1.920 4.348 1.00 98.31 92 SER A CA 1
ATOM 691 C C . SER A 1 92 ? 3.866 -2.358 3.075 1.00 98.31 92 SER A C 1
ATOM 693 O O . SER A 1 92 ? 4.517 -2.757 2.110 1.00 98.31 92 SER A O 1
ATOM 695 N N . TYR A 1 93 ? 2.538 -2.234 3.024 1.00 98.50 93 TYR A N 1
ATOM 696 C CA . TYR A 1 93 ? 1.762 -2.598 1.841 1.00 98.50 93 TYR A CA 1
ATOM 697 C C . TYR A 1 93 ? 2.135 -1.760 0.616 1.00 98.50 93 TYR A C 1
ATOM 699 O O . TYR A 1 93 ? 2.344 -2.316 -0.466 1.00 98.50 93 TYR A O 1
ATOM 707 N N . ALA A 1 94 ? 2.272 -0.440 0.774 1.00 98.38 94 ALA A N 1
ATOM 708 C CA . ALA A 1 94 ? 2.725 0.437 -0.306 1.00 98.38 94 ALA A CA 1
ATOM 709 C C . ALA A 1 94 ? 4.154 0.095 -0.758 1.00 98.38 94 ALA A C 1
ATOM 711 O O . ALA A 1 94 ? 4.413 -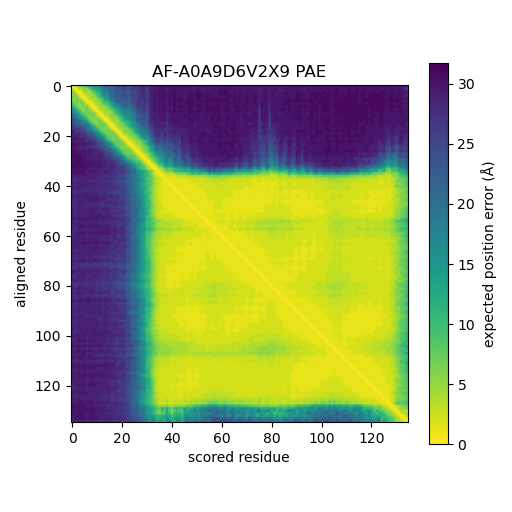0.025 -1.956 1.00 98.38 94 ALA A O 1
ATOM 712 N N . HIS A 1 95 ? 5.066 -0.132 0.191 1.00 98.31 95 HIS A N 1
ATOM 713 C CA . HIS A 1 95 ? 6.452 -0.492 -0.094 1.00 98.31 95 HIS A CA 1
ATOM 714 C C . HIS A 1 95 ? 6.566 -1.800 -0.888 1.00 98.31 95 HIS A C 1
ATOM 716 O O . HIS A 1 95 ? 7.168 -1.822 -1.961 1.00 98.31 95 HIS A O 1
ATOM 722 N N . TYR A 1 96 ? 5.942 -2.881 -0.414 1.00 98.44 96 TYR A N 1
ATOM 723 C CA . TYR A 1 96 ? 5.983 -4.162 -1.121 1.00 98.44 96 TYR A CA 1
ATOM 724 C C . TYR A 1 96 ? 5.175 -4.136 -2.422 1.00 98.44 96 TYR A C 1
ATOM 726 O O . TYR A 1 96 ? 5.512 -4.857 -3.356 1.00 98.44 96 TYR A O 1
ATOM 734 N N . SER A 1 97 ? 4.162 -3.272 -2.545 1.00 98.25 97 SER A N 1
ATOM 735 C CA . SER A 1 97 ? 3.498 -3.024 -3.834 1.00 98.25 97 SER A CA 1
ATOM 736 C C . SER A 1 97 ? 4.435 -2.405 -4.867 1.00 98.25 97 SER A C 1
ATOM 738 O O . SER A 1 97 ? 4.381 -2.794 -6.034 1.00 98.25 97 SER A O 1
ATOM 740 N N . GLU A 1 98 ? 5.318 -1.499 -4.449 1.00 98.31 98 GLU A N 1
ATOM 741 C CA . GLU A 1 98 ? 6.344 -0.929 -5.322 1.00 98.31 98 GLU A CA 1
ATOM 742 C C . GLU A 1 98 ? 7.421 -1.956 -5.687 1.00 98.31 98 GLU A C 1
ATOM 744 O O . GLU A 1 98 ? 7.798 -2.055 -6.855 1.00 98.31 98 GLU A O 1
ATOM 749 N N . LEU A 1 99 ? 7.882 -2.763 -4.725 1.00 98.12 99 LEU A N 1
ATOM 750 C CA . LEU A 1 99 ? 8.851 -3.829 -4.996 1.00 98.12 99 LEU A CA 1
ATOM 751 C C . LEU A 1 99 ? 8.282 -4.873 -5.962 1.00 98.12 99 LEU A C 1
ATOM 753 O O . LEU A 1 99 ? 8.885 -5.127 -6.993 1.00 98.12 99 LEU A O 1
ATOM 757 N N . VAL A 1 100 ? 7.076 -5.394 -5.724 1.00 97.94 100 VAL A N 1
ATOM 758 C CA . VAL A 1 100 ? 6.421 -6.341 -6.650 1.00 97.94 100 VAL A CA 1
ATOM 759 C C . VAL A 1 100 ? 6.236 -5.750 -8.052 1.00 97.94 100 VAL A C 1
ATOM 761 O O . VAL A 1 100 ? 6.256 -6.478 -9.038 1.00 97.94 100 VAL A O 1
ATOM 764 N N . LEU A 1 101 ? 6.031 -4.437 -8.168 1.00 97.06 101 LEU A N 1
ATOM 765 C CA . LEU A 1 101 ? 5.896 -3.776 -9.466 1.00 97.06 101 LEU A CA 1
ATOM 766 C C . LEU A 1 101 ? 7.232 -3.632 -10.210 1.00 97.06 101 LEU A C 1
ATOM 768 O O . LEU A 1 101 ? 7.234 -3.592 -11.439 1.00 97.06 101 LEU A O 1
ATOM 772 N N . THR A 1 102 ? 8.340 -3.487 -9.486 1.00 96.62 102 THR A N 1
ATOM 773 C CA . THR A 1 102 ? 9.637 -3.085 -10.058 1.00 96.62 102 THR A CA 1
ATOM 774 C C . THR A 1 102 ? 10.684 -4.194 -10.074 1.00 96.62 102 THR A C 1
ATOM 776 O O . THR A 1 102 ? 11.620 -4.118 -10.867 1.00 96.62 102 THR A O 1
ATOM 779 N N . THR A 1 103 ? 10.529 -5.221 -9.241 1.00 97.62 103 THR A N 1
ATOM 780 C CA . THR A 1 103 ? 11.363 -6.422 -9.231 1.00 97.62 103 THR A CA 1
ATOM 781 C C . THR A 1 103 ? 11.033 -7.300 -10.437 1.00 97.62 103 THR A C 1
ATOM 783 O O . THR A 1 103 ? 9.865 -7.537 -10.745 1.00 97.62 103 THR A O 1
ATOM 786 N N . ASP A 1 104 ? 12.071 -7.801 -11.108 1.00 97.50 104 ASP A N 1
ATOM 787 C CA . ASP A 1 104 ? 11.928 -8.788 -12.178 1.00 97.50 104 ASP A CA 1
ATOM 788 C C . ASP A 1 104 ? 11.258 -10.062 -11.624 1.00 97.50 104 ASP A C 1
ATOM 790 O O . ASP A 1 104 ? 11.727 -10.588 -10.614 1.00 97.50 104 ASP A O 1
ATOM 794 N N . PRO A 1 105 ? 10.193 -10.593 -12.251 1.00 97.56 105 PRO A N 1
ATOM 795 C CA . PRO A 1 105 ? 9.581 -11.854 -11.835 1.00 97.56 105 PRO A CA 1
ATOM 796 C C . PRO A 1 105 ? 10.532 -13.062 -11.776 1.00 97.56 105 PRO A C 1
ATOM 798 O O . PRO A 1 105 ? 10.213 -14.040 -11.103 1.00 97.56 105 PRO A O 1
ATOM 801 N N . ALA A 1 106 ? 11.672 -13.024 -12.474 1.00 97.69 106 ALA A N 1
ATOM 802 C CA . ALA A 1 106 ? 12.708 -14.055 -12.409 1.00 97.69 106 ALA A CA 1
ATOM 803 C C . ALA A 1 106 ? 13.677 -13.889 -11.219 1.00 97.69 106 ALA A C 1
ATOM 805 O O . ALA A 1 106 ? 14.473 -14.791 -10.950 1.00 97.69 106 ALA A O 1
ATOM 806 N N . ASP A 1 107 ? 13.636 -12.755 -10.513 1.00 98.25 107 ASP A N 1
ATOM 807 C CA . ASP A 1 107 ? 14.447 -12.521 -9.321 1.00 98.25 107 ASP A CA 1
ATOM 808 C C . ASP A 1 107 ? 13.962 -13.393 -8.152 1.00 98.25 107 ASP A C 1
ATOM 810 O O . ASP A 1 107 ? 12.765 -13.513 -7.880 1.00 98.25 107 ASP A O 1
ATOM 814 N N . VAL A 1 108 ? 14.905 -13.977 -7.413 1.00 97.56 108 VAL A N 1
ATOM 815 C CA . VAL A 1 108 ? 14.619 -14.874 -6.280 1.00 97.56 108 VAL A CA 1
ATOM 816 C C . VAL A 1 108 ? 13.825 -14.200 -5.154 1.00 97.56 108 VAL A C 1
ATOM 818 O O . VAL A 1 108 ? 13.132 -14.881 -4.401 1.00 97.56 108 VAL A O 1
ATOM 821 N N . SER A 1 109 ? 13.900 -12.872 -5.037 1.00 97.81 109 SER A N 1
ATOM 822 C CA . SER A 1 109 ? 13.165 -12.083 -4.044 1.00 97.81 109 SER A CA 1
ATOM 823 C C . SER A 1 109 ? 11.729 -11.760 -4.458 1.00 97.81 109 SER A C 1
ATOM 825 O O . SER A 1 109 ? 10.939 -11.338 -3.613 1.00 97.81 109 SER A O 1
ATOM 827 N N . PHE A 1 110 ? 11.354 -11.965 -5.727 1.00 98.25 110 PHE A N 1
ATOM 828 C CA . PHE A 1 110 ? 10.028 -11.596 -6.223 1.00 98.25 110 PHE A CA 1
ATOM 829 C C . PHE A 1 110 ? 8.909 -12.290 -5.438 1.00 98.25 110 PHE A C 1
ATOM 831 O O . PHE A 1 110 ? 7.981 -11.625 -4.978 1.00 98.25 110 PHE A O 1
ATOM 838 N N . SER A 1 111 ? 9.022 -13.607 -5.228 1.00 98.31 111 SER A N 1
ATOM 839 C CA . SER A 1 111 ? 8.019 -14.378 -4.479 1.00 98.31 111 SER A CA 1
ATOM 840 C C . SER A 1 111 ? 7.875 -13.881 -3.040 1.00 98.31 111 SER A C 1
ATOM 842 O O . SER A 1 111 ? 6.762 -13.663 -2.574 1.00 98.31 111 SER A O 1
ATOM 844 N N . ASP A 1 112 ? 8.994 -13.626 -2.359 1.00 98.44 112 ASP A N 1
ATOM 845 C CA . ASP A 1 112 ? 8.997 -13.103 -0.988 1.00 98.44 112 ASP A CA 1
ATOM 846 C C . ASP A 1 112 ? 8.359 -11.702 -0.913 1.00 98.44 112 ASP A C 1
ATOM 848 O O . ASP A 1 112 ? 7.567 -11.415 -0.014 1.00 98.44 112 ASP A O 1
ATOM 852 N N . ASN A 1 113 ? 8.611 -10.838 -1.903 1.00 98.44 113 ASN A N 1
ATOM 853 C CA . ASN A 1 113 ? 7.958 -9.529 -1.999 1.00 98.44 113 ASN A CA 1
ATOM 854 C C . ASN A 1 113 ? 6.439 -9.653 -2.209 1.00 98.44 113 ASN A C 1
ATOM 856 O O . ASN A 1 113 ? 5.676 -8.881 -1.620 1.00 98.44 113 ASN A O 1
ATOM 860 N N . VAL A 1 114 ? 5.982 -10.622 -3.012 1.00 98.31 114 VAL A N 1
ATOM 861 C CA . VAL A 1 114 ? 4.549 -10.913 -3.191 1.00 98.31 114 VAL A CA 1
ATOM 862 C C . VAL A 1 114 ? 3.923 -11.368 -1.874 1.00 98.31 114 VAL A C 1
ATOM 864 O O . VAL A 1 114 ? 2.892 -10.818 -1.479 1.00 98.31 114 VAL A O 1
ATOM 867 N N . ASP A 1 115 ? 4.557 -12.297 -1.162 1.00 98.38 115 ASP A N 1
ATOM 868 C CA . ASP A 1 115 ? 4.054 -12.815 0.113 1.00 98.38 115 ASP A CA 1
ATOM 869 C C . ASP A 1 115 ? 3.972 -11.715 1.176 1.00 98.38 115 ASP A C 1
ATOM 871 O O . ASP A 1 115 ? 2.954 -11.564 1.856 1.00 98.38 115 ASP A O 1
ATOM 875 N N . LYS A 1 116 ? 4.997 -10.864 1.270 1.00 98.50 116 LYS A N 1
ATOM 876 C CA . LYS A 1 116 ? 5.016 -9.713 2.185 1.00 98.50 116 LYS A CA 1
ATOM 877 C C . LYS A 1 116 ? 3.966 -8.662 1.830 1.00 98.50 116 LYS A C 1
ATOM 879 O O . LYS A 1 116 ? 3.327 -8.098 2.727 1.00 98.50 116 LYS A O 1
ATOM 884 N N . ARG A 1 117 ? 3.719 -8.422 0.537 1.00 98.19 117 ARG A N 1
ATOM 885 C CA . ARG A 1 117 ? 2.616 -7.563 0.079 1.00 98.19 117 ARG A CA 1
ATOM 886 C C . ARG A 1 117 ? 1.261 -8.139 0.490 1.00 98.19 117 ARG A C 1
ATOM 888 O O . ARG A 1 117 ? 0.414 -7.409 0.996 1.00 98.19 117 ARG A O 1
ATOM 895 N N . LEU A 1 118 ? 1.037 -9.434 0.277 1.00 97.75 118 LEU A N 1
ATOM 896 C CA . LEU A 1 118 ? -0.217 -10.089 0.654 1.00 97.75 118 LEU A CA 1
ATOM 897 C C . LEU A 1 118 ? -0.413 -10.077 2.170 1.00 97.75 118 LEU A C 1
ATOM 899 O O . LEU A 1 118 ? -1.495 -9.728 2.635 1.00 97.75 118 LEU A O 1
ATOM 903 N N . LYS A 1 119 ? 0.638 -10.374 2.937 1.00 97.44 119 LYS A N 1
ATOM 904 C CA . LYS A 1 119 ? 0.596 -10.344 4.397 1.00 97.44 119 LYS A CA 1
ATOM 905 C C . LYS A 1 119 ? 0.253 -8.956 4.933 1.00 97.44 119 LYS A C 1
ATOM 907 O O . LYS A 1 119 ? -0.686 -8.833 5.707 1.00 97.44 119 LYS A O 1
ATOM 912 N N . SER A 1 120 ? 0.958 -7.915 4.493 1.00 97.50 120 SER A N 1
ATOM 913 C CA . SER A 1 120 ? 0.675 -6.540 4.935 1.00 97.50 120 SER A CA 1
ATOM 914 C C . SER A 1 120 ? -0.746 -6.096 4.577 1.00 97.50 120 SER A C 1
ATOM 916 O O . SER A 1 120 ? -1.402 -5.452 5.393 1.00 97.50 120 SER A O 1
ATOM 918 N N . ARG A 1 121 ? -1.269 -6.506 3.411 1.00 96.81 121 ARG A N 1
ATOM 919 C CA . ARG A 1 121 ? -2.679 -6.291 3.046 1.00 96.81 121 ARG A CA 1
ATOM 920 C C . ARG A 1 121 ? -3.640 -6.993 4.003 1.00 96.81 121 ARG A C 1
ATOM 922 O O . ARG A 1 121 ? -4.635 -6.397 4.399 1.00 96.81 121 ARG A O 1
ATOM 929 N N . THR A 1 122 ? -3.368 -8.248 4.346 1.00 94.88 122 THR A N 1
ATOM 930 C CA . THR A 1 122 ? -4.183 -9.002 5.304 1.00 94.88 122 THR A CA 1
ATOM 931 C C . THR A 1 122 ? -4.156 -8.338 6.674 1.00 94.88 122 THR A C 1
ATOM 933 O O . THR A 1 122 ? -5.219 -8.094 7.226 1.00 94.88 122 THR A O 1
ATOM 936 N N . ASP A 1 123 ? -2.979 -7.962 7.175 1.00 94.06 123 ASP A N 1
ATOM 937 C CA . ASP A 1 123 ? -2.821 -7.305 8.478 1.00 94.06 123 ASP A CA 1
ATOM 938 C C . ASP A 1 123 ? -3.572 -5.946 8.520 1.00 94.06 123 ASP A C 1
ATOM 940 O O . ASP A 1 123 ? -4.159 -5.577 9.536 1.00 94.06 123 ASP A O 1
ATOM 944 N N . LEU A 1 124 ? -3.630 -5.213 7.396 1.00 93.62 124 LEU A N 1
ATOM 945 C CA . LEU A 1 124 ? -4.460 -4.006 7.237 1.00 93.62 124 LEU A CA 1
ATOM 946 C C . LEU A 1 124 ? -5.965 -4.299 7.287 1.00 93.62 124 LEU A C 1
ATOM 948 O O . LEU A 1 124 ? -6.721 -3.537 7.883 1.00 93.62 124 LEU A O 1
ATOM 952 N N . MET A 1 125 ? -6.403 -5.366 6.619 1.00 92.38 125 MET A N 1
ATOM 953 C CA . MET A 1 125 ? -7.820 -5.693 6.434 1.00 92.38 125 MET A CA 1
ATOM 954 C C . MET A 1 125 ? -8.398 -6.566 7.554 1.00 92.38 125 MET A C 1
ATOM 956 O O . MET A 1 125 ? -9.618 -6.684 7.648 1.00 92.38 125 MET A O 1
ATOM 960 N N . GLU A 1 126 ? -7.564 -7.171 8.402 1.00 90.50 126 GLU A N 1
ATOM 961 C CA . GLU A 1 126 ? -7.967 -8.089 9.475 1.00 90.50 126 GLU A CA 1
ATOM 962 C C . GLU A 1 126 ? -9.064 -7.507 10.386 1.00 90.50 126 GLU A C 1
ATOM 964 O O . GLU A 1 126 ? -10.074 -8.189 10.590 1.00 90.50 126 GLU A O 1
ATOM 969 N N . PRO A 1 127 ? -8.989 -6.240 10.850 1.00 87.25 127 PRO A N 1
ATOM 970 C CA . PRO A 1 127 ? -10.049 -5.655 11.678 1.00 87.25 127 PRO A CA 1
ATOM 971 C C . PRO A 1 127 ? -11.403 -5.530 10.959 1.00 87.25 127 PRO A C 1
ATOM 973 O O . PRO A 1 127 ? -12.429 -5.323 11.605 1.00 87.25 127 PRO A O 1
ATOM 976 N N . CYS A 1 128 ? -11.401 -5.650 9.630 1.00 88.81 128 CYS A N 1
ATOM 977 C CA . CYS A 1 128 ? -12.538 -5.472 8.734 1.00 88.81 128 CYS A CA 1
ATOM 978 C C . CYS A 1 128 ? -13.064 -6.783 8.136 1.00 88.81 128 CYS A C 1
ATOM 980 O O . CYS A 1 128 ? -13.989 -6.745 7.329 1.00 88.81 128 CYS A O 1
ATOM 982 N N . ALA A 1 129 ? -12.539 -7.947 8.533 1.00 79.12 129 ALA A N 1
ATOM 983 C CA . ALA A 1 129 ? -13.026 -9.244 8.049 1.00 79.12 129 ALA A CA 1
ATOM 984 C C . ALA A 1 129 ? -14.553 -9.468 8.228 1.00 79.12 129 ALA A C 1
ATOM 986 O O . ALA A 1 129 ? -15.180 -10.044 7.337 1.00 79.12 129 ALA A O 1
ATOM 987 N N . PRO A 1 130 ? -15.205 -8.986 9.306 1.00 68.25 130 PRO A N 1
ATOM 988 C CA . PRO A 1 130 ? -16.664 -9.075 9.431 1.00 68.25 130 PRO A CA 1
ATOM 989 C C . PRO A 1 130 ? -17.413 -8.127 8.481 1.00 68.25 130 PRO A C 1
ATOM 991 O O . PRO A 1 130 ? -18.516 -8.434 8.042 1.00 68.25 130 PRO A O 1
ATOM 994 N N . PHE A 1 131 ? -16.807 -6.994 8.113 1.00 57.88 131 PHE A N 1
ATOM 995 C CA . PHE A 1 131 ? -17.396 -6.016 7.194 1.00 57.88 131 PHE A CA 1
ATOM 996 C C . PHE A 1 131 ? -17.433 -6.535 5.749 1.00 57.88 131 PHE A C 1
ATOM 998 O O . PHE A 1 131 ? -18.413 -6.322 5.038 1.00 57.88 131 PHE A O 1
ATOM 1005 N N . THR A 1 132 ? -16.407 -7.276 5.323 1.00 58.03 132 THR A N 1
ATOM 1006 C CA . THR A 1 132 ? -16.315 -7.810 3.953 1.00 58.03 132 THR A CA 1
ATOM 1007 C C . THR A 1 132 ? -17.255 -8.987 3.677 1.00 58.03 132 THR A C 1
ATOM 1009 O O . THR A 1 132 ? -17.482 -9.309 2.516 1.00 58.03 132 THR A O 1
ATOM 1012 N N . THR A 1 133 ? -17.825 -9.622 4.708 1.00 59.25 133 THR A N 1
ATOM 1013 C CA . THR A 1 133 ? -18.774 -10.746 4.560 1.00 59.25 133 THR A CA 1
ATOM 1014 C C . THR A 1 133 ? -20.241 -10.316 4.482 1.00 59.25 133 THR A C 1
ATOM 1016 O O . THR A 1 133 ? -21.091 -11.132 4.132 1.00 59.25 133 THR A O 1
ATOM 1019 N N . GLN A 1 134 ? -20.551 -9.050 4.785 1.00 50.19 134 GLN A N 1
ATOM 1020 C CA . GLN A 1 134 ? -21.918 -8.506 4.786 1.00 50.19 134 GLN A CA 1
ATOM 1021 C C . GLN A 1 134 ? -22.259 -7.673 3.535 1.00 50.19 134 GLN A C 1
ATOM 1023 O O . GLN A 1 134 ? -23.354 -7.111 3.459 1.00 50.19 134 GLN A O 1
ATOM 1028 N N . ARG A 1 135 ? -21.336 -7.566 2.574 1.00 49.09 135 ARG A N 1
ATOM 1029 C CA . ARG A 1 135 ? -21.483 -6.800 1.329 1.00 49.09 135 ARG A CA 1
ATOM 1030 C C . ARG A 1 135 ? -21.635 -7.739 0.139 1.00 49.09 135 ARG A C 1
ATOM 1032 O O . ARG A 1 135 ? -22.427 -7.389 -0.760 1.00 49.09 135 ARG A O 1
#

Solvent-accessible surface area (backbone atoms only — not comparable to full-atom values): 8392 Å² total; per-residue (Å²): 136,85,84,92,81,88,80,90,82,86,84,87,84,88,85,88,84,89,86,88,85,86,80,81,84,79,84,78,84,73,67,60,96,80,62,58,56,67,70,56,41,52,45,50,53,49,38,54,51,52,49,61,60,39,68,76,50,85,54,64,70,61,34,56,52,50,46,52,49,42,50,61,65,38,48,61,54,27,52,75,68,77,40,58,76,50,52,59,30,48,53,44,25,51,50,25,50,49,45,50,71,70,47,55,84,87,41,86,60,30,63,59,30,46,51,50,22,52,48,23,46,46,69,58,43,55,64,31,55,74,61,70,75,77,112